Protein AF-A0A3E2MPQ8-F1 (afdb_monomer_lite)

Sequence (119 aa):
MTAFAERSKFAEAFKALEQGRSGSSKFRSELDALPLDEWPGQLRRMVAEQVSLILRRTIDPDRQLSEYGLDSLGNLELRTRVQSETGIRISSTDITTVRGLADHLFAQLAPEEAAASSQ

Foldseek 3Di:
DDDDDDPPPVVVVVVLLVLLVVLQVVLLVVLVVDDLVCQLVSQLVQLQVLLCVLLVHHDDQPQFSVVSVCDPVNLVSSQSNSCSNHVDGDDSVQRTGSSSVSVVSSCVSPDVVVVVVPD

pLDDT: mean 82.66, std 16.56, range [41.47, 96.62]

Organism: Mycobacterium mar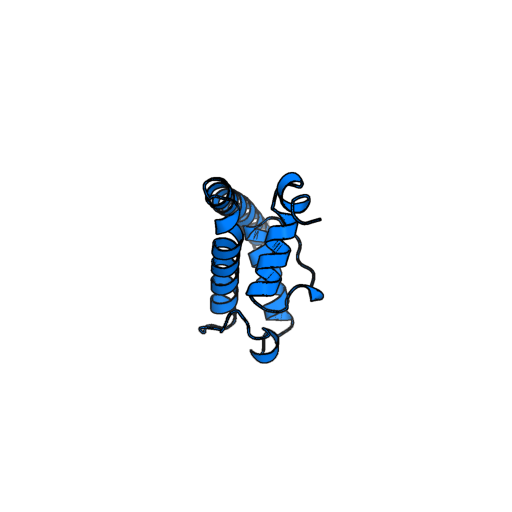inum (NCBI:txid1781)

Secondary structure (DSSP, 8-state):
-------HHHHHHHHHHHHHHHHHHHHHHHHHTS-TTTHHHHHHHHHHHHHHHHHTS---TTS-GGGGT--HHHHHHHHHHHHHHH-----GGG-S-HHHHHHHHHHHHS-HHHHGGG-

Radius of gyration: 16.81 Å; chains: 1; bounding box: 48×50×37 Å

Structure (mmCIF, N/CA/C/O backbone):
data_AF-A0A3E2MPQ8-F1
#
_entry.id   AF-A0A3E2MPQ8-F1
#
loop_
_atom_site.group_PDB
_atom_site.id
_atom_site.type_symbol
_atom_site.label_atom_id
_atom_site.label_alt_id
_atom_site.label_comp_id
_atom_site.label_asym_id
_atom_site.label_entity_id
_atom_site.label_seq_id
_atom_site.pdbx_PDB_ins_code
_atom_site.Cartn_x
_atom_site.Cartn_y
_atom_site.Cartn_z
_atom_site.occupancy
_atom_site.B_iso_or_equiv
_atom_site.auth_seq_id
_atom_site.auth_comp_id
_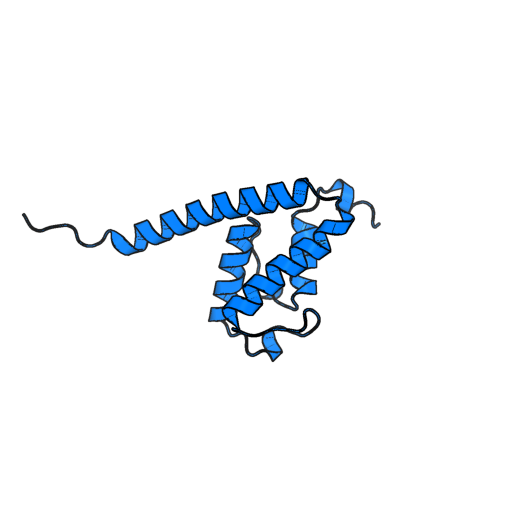atom_site.auth_asym_id
_atom_site.auth_atom_id
_atom_site.pdbx_PDB_model_num
ATOM 1 N N . MET A 1 1 ? 33.385 35.792 -7.154 1.00 55.97 1 MET A N 1
ATOM 2 C CA . MET A 1 1 ? 31.979 35.417 -6.905 1.00 55.97 1 MET A CA 1
ATOM 3 C C . MET A 1 1 ? 31.608 34.360 -7.929 1.00 55.97 1 MET A C 1
ATOM 5 O O . MET A 1 1 ? 31.471 34.715 -9.091 1.00 55.97 1 MET A O 1
ATOM 9 N N . THR A 1 2 ? 31.491 33.091 -7.540 1.00 41.47 2 THR A N 1
ATOM 10 C CA . THR A 1 2 ? 30.980 32.051 -8.446 1.00 41.47 2 THR A CA 1
ATOM 11 C C . THR A 1 2 ? 30.012 31.172 -7.672 1.00 41.47 2 THR A C 1
ATOM 13 O O . THR A 1 2 ? 30.278 30.791 -6.534 1.00 41.47 2 THR A O 1
ATOM 16 N N . ALA A 1 3 ? 28.835 31.007 -8.266 1.00 46.59 3 ALA A N 1
ATOM 17 C CA . ALA A 1 3 ? 27.588 30.671 -7.613 1.00 46.59 3 ALA A CA 1
ATOM 18 C C . ALA A 1 3 ? 27.429 29.172 -7.326 1.00 46.59 3 ALA A C 1
ATOM 20 O O . ALA A 1 3 ? 27.896 28.302 -8.054 1.00 46.59 3 ALA A O 1
ATOM 21 N N . PHE A 1 4 ? 26.718 28.931 -6.233 1.00 51.69 4 PHE A N 1
ATOM 22 C CA . PHE A 1 4 ? 26.443 27.672 -5.562 1.00 51.69 4 PHE A CA 1
ATOM 23 C C . PHE A 1 4 ? 25.379 26.861 -6.329 1.00 51.69 4 PHE A C 1
ATOM 25 O O . PHE A 1 4 ? 24.180 27.054 -6.126 1.00 51.69 4 PHE A O 1
ATOM 32 N N . ALA A 1 5 ? 25.799 25.967 -7.225 1.00 52.94 5 ALA A N 1
ATOM 33 C CA . ALA A 1 5 ? 24.910 25.104 -8.008 1.00 52.94 5 ALA A CA 1
ATOM 34 C C . ALA A 1 5 ? 24.926 23.647 -7.500 1.00 52.94 5 ALA A C 1
ATOM 36 O O . ALA A 1 5 ? 25.291 22.737 -8.230 1.00 52.94 5 ALA A O 1
ATOM 37 N N . GLU A 1 6 ? 24.513 23.421 -6.246 1.00 52.16 6 GLU A N 1
ATOM 38 C CA . GLU A 1 6 ? 24.314 22.066 -5.680 1.00 52.16 6 GLU A CA 1
ATOM 39 C C . GLU A 1 6 ? 22.986 21.898 -4.903 1.00 52.16 6 GLU A C 1
ATOM 41 O O . GLU A 1 6 ? 22.790 20.924 -4.181 1.00 52.16 6 GLU A O 1
ATOM 46 N N . ARG A 1 7 ? 22.016 22.818 -5.036 1.00 54.03 7 ARG A N 1
ATOM 47 C CA . ARG A 1 7 ? 20.789 22.801 -4.199 1.00 54.03 7 ARG A CA 1
ATOM 48 C C . ARG A 1 7 ? 19.615 21.966 -4.736 1.00 54.03 7 ARG A C 1
ATOM 50 O O . ARG A 1 7 ? 18.623 21.825 -4.027 1.00 54.03 7 ARG A O 1
ATOM 57 N N . SER A 1 8 ? 19.691 21.390 -5.936 1.00 58.09 8 SER A N 1
ATOM 58 C CA . SER A 1 8 ? 18.476 20.909 -6.621 1.00 58.09 8 SER A CA 1
ATOM 59 C C . SER A 1 8 ? 17.958 19.538 -6.158 1.00 58.09 8 SER A C 1
ATOM 61 O O . SER A 1 8 ? 16.761 19.397 -5.946 1.00 58.09 8 SER A O 1
ATOM 63 N N . LYS A 1 9 ? 18.816 18.541 -5.893 1.00 55.50 9 LYS A N 1
ATOM 64 C CA . LYS A 1 9 ? 18.344 17.187 -5.511 1.00 55.50 9 LYS A CA 1
ATOM 65 C C . LYS A 1 9 ? 17.872 17.086 -4.054 1.00 55.50 9 LYS A C 1
ATOM 67 O O . LYS A 1 9 ? 16.929 16.359 -3.755 1.00 55.50 9 LYS A O 1
ATOM 72 N N . PHE A 1 10 ? 18.496 17.843 -3.149 1.00 49.84 10 PHE A N 1
ATOM 73 C CA . PHE A 1 10 ? 18.110 17.875 -1.733 1.00 49.84 10 PHE A CA 1
ATOM 74 C C . PHE A 1 10 ? 16.778 18.602 -1.505 1.00 49.84 10 PHE A C 1
ATOM 76 O O . PHE A 1 10 ? 15.986 18.173 -0.669 1.00 49.84 10 PHE A O 1
ATOM 83 N N . ALA A 1 11 ? 16.501 19.665 -2.268 1.00 59.41 11 ALA A N 1
ATOM 84 C CA . ALA A 1 11 ? 15.236 20.392 -2.178 1.00 59.41 11 ALA A CA 1
ATOM 85 C C . ALA A 1 11 ? 14.048 19.570 -2.713 1.00 59.41 11 ALA A C 1
ATOM 87 O O . ALA A 1 11 ? 12.974 19.598 -2.116 1.00 59.41 11 ALA A O 1
ATOM 88 N N . GLU A 1 12 ? 14.239 18.794 -3.787 1.00 54.94 12 GLU A N 1
ATOM 89 C CA . GLU A 1 12 ? 13.205 17.881 -4.298 1.00 54.94 12 GLU A CA 1
ATOM 90 C C . GLU A 1 12 ? 12.898 16.743 -3.320 1.00 54.94 12 GLU A C 1
ATOM 92 O O . GLU A 1 12 ? 11.728 16.462 -3.066 1.00 54.94 12 GLU A O 1
ATOM 97 N N . ALA A 1 13 ? 13.922 16.142 -2.702 1.00 58.75 13 ALA A N 1
ATOM 98 C CA . ALA A 1 13 ? 13.726 15.115 -1.679 1.00 58.75 13 ALA A CA 1
ATOM 99 C C . ALA A 1 13 ? 12.955 15.656 -0.459 1.00 58.75 13 ALA A C 1
ATOM 101 O O . ALA A 1 13 ? 12.057 14.986 0.050 1.00 58.75 13 ALA A O 1
ATOM 102 N N . PHE A 1 14 ? 13.254 16.886 -0.021 1.00 56.59 14 PHE A N 1
ATOM 103 C CA . PHE A 1 14 ? 12.542 17.528 1.088 1.00 56.59 14 PHE A CA 1
ATOM 104 C C . PHE A 1 14 ? 11.075 17.821 0.737 1.00 56.59 14 PHE A C 1
ATOM 106 O O . PHE A 1 14 ? 10.180 17.539 1.533 1.00 56.59 14 PHE A O 1
ATOM 113 N N . LYS A 1 15 ? 10.811 18.287 -0.491 1.00 61.47 15 LYS A N 1
ATOM 114 C CA . LYS A 1 15 ? 9.451 18.535 -0.983 1.00 61.47 15 LYS A CA 1
ATOM 115 C C . LYS A 1 15 ? 8.646 17.239 -1.140 1.00 61.47 15 LYS A C 1
ATOM 117 O O . LYS A 1 15 ? 7.467 17.223 -0.801 1.00 61.47 15 LYS A O 1
ATOM 122 N N . ALA A 1 16 ? 9.271 16.150 -1.591 1.00 60.78 16 ALA A N 1
ATOM 123 C CA . ALA A 1 16 ? 8.648 14.827 -1.658 1.00 60.78 16 ALA A CA 1
ATOM 124 C C . ALA A 1 16 ? 8.294 14.282 -0.259 1.00 60.78 16 ALA A C 1
ATOM 126 O O . ALA A 1 16 ? 7.223 13.712 -0.076 1.00 60.78 16 ALA A O 1
ATOM 127 N N . LEU A 1 17 ? 9.140 14.527 0.752 1.00 61.31 17 LEU A N 1
ATOM 128 C CA . LEU A 1 17 ? 8.871 14.195 2.161 1.00 61.31 17 LEU A CA 1
ATOM 129 C C . LEU A 1 17 ? 7.724 15.021 2.774 1.00 61.31 17 LEU A C 1
ATOM 131 O O . LEU A 1 17 ? 6.971 14.508 3.603 1.00 61.31 17 LEU A O 1
ATOM 135 N N . GLU A 1 18 ? 7.582 16.298 2.410 1.00 60.97 18 GLU A N 1
ATOM 136 C CA . GLU A 1 18 ? 6.444 17.133 2.831 1.00 60.97 18 GLU A CA 1
ATOM 137 C C . GLU A 1 18 ? 5.142 16.740 2.126 1.00 60.97 18 GLU A C 1
ATOM 139 O O . GLU A 1 18 ? 4.100 16.638 2.775 1.00 60.97 18 GLU A O 1
ATOM 144 N N . GLN A 1 19 ? 5.203 16.461 0.821 1.00 63.38 19 GLN A N 1
ATOM 145 C CA . GLN A 1 19 ? 4.063 15.937 0.071 1.00 63.38 19 GLN A CA 1
ATOM 146 C C . GLN A 1 19 ? 3.623 14.577 0.606 1.00 63.38 19 GLN A C 1
ATOM 148 O O . GLN A 1 19 ? 2.426 14.373 0.763 1.00 63.38 19 GLN A O 1
ATOM 153 N N . GLY A 1 20 ? 4.561 13.702 0.977 1.00 63.69 20 GLY A N 1
ATOM 154 C CA . GLY A 1 20 ? 4.243 12.431 1.617 1.00 63.69 20 GLY A CA 1
ATOM 155 C C . GLY A 1 20 ? 3.602 12.591 2.987 1.00 63.69 20 GLY A C 1
ATOM 156 O O . GLY A 1 20 ? 2.547 12.031 3.237 1.00 63.69 20 GLY A O 1
ATOM 157 N N . ARG A 1 21 ? 4.131 13.452 3.864 1.00 69.19 21 ARG A N 1
ATOM 158 C CA . ARG A 1 21 ? 3.466 13.723 5.154 1.00 69.19 21 ARG A CA 1
ATOM 159 C C . ARG A 1 21 ? 2.053 14.294 4.990 1.00 69.19 21 ARG A C 1
ATOM 161 O O . ARG A 1 21 ? 1.158 13.919 5.742 1.00 69.19 21 ARG A O 1
ATOM 168 N N . SER A 1 22 ? 1.835 15.174 4.010 1.00 72.00 22 SER A N 1
ATOM 169 C CA . SER A 1 22 ? 0.499 15.711 3.724 1.00 72.00 22 SER A CA 1
ATOM 170 C C . SER A 1 22 ? -0.426 14.681 3.062 1.00 72.00 22 SER A C 1
ATOM 172 O O . SER A 1 22 ? -1.6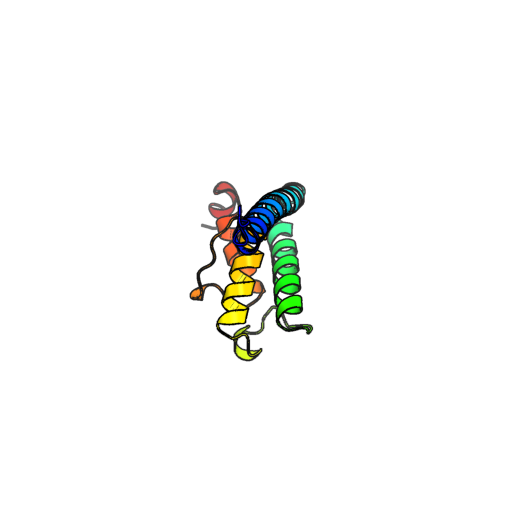03 14.642 3.410 1.00 72.00 22 SER A O 1
ATOM 174 N N . GLY A 1 23 ? 0.088 13.844 2.155 1.00 76.62 23 GLY A N 1
ATOM 175 C CA . GLY A 1 23 ? -0.635 12.727 1.538 1.00 76.62 23 GLY A CA 1
ATOM 176 C C . GLY A 1 23 ? -1.064 11.704 2.583 1.00 76.62 23 GLY A C 1
ATOM 177 O O . GLY A 1 23 ? -2.255 11.447 2.731 1.00 76.62 23 GLY A O 1
ATOM 178 N N . SER A 1 24 ? -0.126 11.278 3.433 1.00 81.12 24 SER A N 1
ATOM 179 C CA . SER A 1 24 ? -0.409 10.371 4.540 1.00 81.12 24 SER A CA 1
ATOM 180 C C . SER A 1 24 ? -1.446 10.902 5.514 1.00 81.12 24 SER A C 1
ATOM 182 O O . SER A 1 24 ? -2.353 10.168 5.890 1.00 81.12 24 SER A O 1
ATOM 184 N N . SER A 1 25 ? -1.381 12.186 5.877 1.00 81.38 25 SER A N 1
ATOM 185 C CA . SER A 1 25 ? -2.405 12.781 6.737 1.00 81.38 25 SER A CA 1
ATOM 186 C C . SER A 1 25 ? -3.783 12.830 6.071 1.00 81.38 25 SER A C 1
ATOM 188 O O . SER A 1 25 ? -4.778 12.701 6.776 1.00 81.38 25 SER A O 1
ATOM 190 N N . LYS A 1 26 ? -3.869 13.025 4.748 1.00 88.38 26 LYS A N 1
ATOM 191 C CA . LYS A 1 26 ? -5.151 13.018 4.023 1.00 88.38 26 LYS A CA 1
ATOM 192 C C . LYS A 1 26 ? -5.727 11.611 3.937 1.00 88.38 26 LYS A C 1
ATOM 194 O O . LYS A 1 26 ? -6.856 11.416 4.370 1.00 88.38 26 LYS A O 1
ATOM 199 N N . PHE A 1 27 ? -4.935 10.651 3.463 1.00 91.25 27 PHE A N 1
ATOM 200 C CA . PHE A 1 27 ? -5.350 9.254 3.366 1.00 91.25 27 PHE A CA 1
ATOM 201 C C . PHE A 1 27 ? -5.748 8.693 4.734 1.00 91.25 27 PHE A C 1
ATOM 203 O O . PHE A 1 27 ? -6.760 8.007 4.860 1.00 91.25 27 PHE A O 1
ATOM 210 N N . ARG A 1 28 ? -4.999 9.040 5.791 1.00 90.69 28 ARG A N 1
ATOM 211 C CA . ARG A 1 28 ? -5.346 8.640 7.154 1.00 90.69 28 ARG A CA 1
ATOM 212 C C . ARG A 1 28 ? -6.672 9.242 7.618 1.00 90.69 28 ARG A C 1
ATOM 214 O O . ARG A 1 28 ? -7.494 8.501 8.137 1.00 90.69 28 ARG A O 1
ATOM 221 N N . SER A 1 29 ? -6.910 10.533 7.385 1.00 91.38 29 SER A N 1
ATOM 222 C CA . SER A 1 29 ? -8.198 11.164 7.704 1.00 91.38 29 SER A CA 1
ATOM 223 C C . SER A 1 29 ? -9.371 10.541 6.939 1.00 91.38 29 SER A C 1
ATOM 225 O O . SER A 1 29 ? -10.461 10.432 7.490 1.00 91.38 29 SER A O 1
ATOM 227 N N . GLU A 1 30 ? -9.166 10.135 5.682 1.00 92.19 30 GLU A N 1
ATOM 228 C CA . GLU A 1 30 ? -10.183 9.421 4.898 1.00 92.19 30 GLU A CA 1
ATOM 229 C C . GLU A 1 30 ? -10.463 8.028 5.469 1.00 92.19 30 GLU A C 1
ATOM 231 O O . GLU A 1 30 ? -11.625 7.654 5.588 1.00 92.19 30 GLU A O 1
ATOM 236 N N . LEU A 1 31 ? -9.426 7.281 5.867 1.00 93.44 31 LEU A N 1
ATOM 237 C CA . LEU A 1 31 ? -9.594 5.994 6.548 1.00 93.44 31 LEU A CA 1
ATOM 238 C C . LEU A 1 31 ? -10.315 6.147 7.891 1.00 93.44 31 LEU A C 1
ATOM 240 O O . LEU A 1 31 ? -11.259 5.414 8.152 1.00 93.44 31 LEU A O 1
ATOM 244 N N . ASP A 1 32 ? -9.919 7.113 8.720 1.00 92.25 32 ASP A N 1
ATOM 245 C CA . ASP A 1 32 ? -10.520 7.335 10.043 1.00 92.25 32 ASP A CA 1
ATOM 246 C C . ASP A 1 32 ? -11.996 7.789 9.956 1.00 92.25 32 ASP A C 1
ATOM 248 O O . ASP A 1 32 ? -12.737 7.672 10.932 1.00 92.25 32 ASP A O 1
ATOM 252 N N . ALA A 1 33 ? -12.445 8.279 8.794 1.00 94.44 33 ALA A N 1
ATOM 253 C CA . ALA A 1 33 ? -13.851 8.589 8.522 1.00 94.44 33 ALA A CA 1
ATOM 254 C C . ALA A 1 33 ? -14.688 7.358 8.115 1.00 94.44 33 ALA A C 1
ATOM 256 O O . ALA A 1 33 ? -15.917 7.456 8.057 1.00 94.44 33 ALA A O 1
ATOM 257 N N . LEU A 1 34 ? -14.044 6.223 7.824 1.00 93.94 34 LEU A N 1
ATOM 258 C CA . LEU A 1 34 ? -14.682 4.969 7.426 1.00 93.94 34 LEU A CA 1
ATOM 259 C C . LEU A 1 34 ? -14.772 3.982 8.604 1.00 93.94 34 LEU A C 1
ATOM 261 O O . LEU A 1 34 ? -13.876 3.947 9.454 1.00 93.94 34 LEU A O 1
ATOM 265 N N . PRO A 1 35 ? -15.802 3.115 8.632 1.00 93.44 35 PRO A N 1
ATOM 266 C CA . PRO A 1 35 ? -15.837 1.950 9.512 1.00 93.44 35 PRO A CA 1
ATOM 267 C C . PRO A 1 35 ? -14.614 1.042 9.314 1.00 93.44 35 PRO A C 1
ATOM 269 O O . PRO A 1 35 ? -14.135 0.868 8.192 1.00 93.44 35 PRO A O 1
ATOM 272 N N . LEU A 1 36 ? -14.122 0.423 10.393 1.00 90.19 36 LEU A N 1
ATOM 273 C CA . LEU A 1 36 ? -12.925 -0.433 10.358 1.00 90.19 36 LEU A CA 1
ATOM 274 C C . LEU A 1 36 ? -13.044 -1.614 9.380 1.00 90.19 36 LEU A C 1
ATOM 276 O O . LEU A 1 36 ? -12.035 -2.038 8.822 1.00 90.19 36 LEU A O 1
ATOM 280 N N . ASP A 1 37 ? -14.250 -2.133 9.142 1.00 92.38 37 ASP A N 1
ATOM 281 C CA . ASP A 1 37 ? -14.501 -3.214 8.181 1.00 92.38 37 ASP A CA 1
ATOM 282 C C . ASP A 1 37 ? -14.342 -2.777 6.714 1.00 92.38 37 ASP A C 1
ATOM 284 O O . ASP A 1 37 ? -14.074 -3.609 5.844 1.00 92.38 37 ASP A O 1
ATOM 288 N N . GLU A 1 38 ? -14.410 -1.472 6.435 1.00 95.12 38 GLU A N 1
ATOM 289 C CA . GLU A 1 38 ? -14.174 -0.911 5.101 1.00 95.12 38 GLU A CA 1
ATOM 290 C C . GLU A 1 38 ? -12.685 -0.631 4.828 1.00 95.12 38 GLU A C 1
ATOM 292 O O . GLU A 1 38 ? -12.263 -0.555 3.665 1.00 95.12 38 GLU A O 1
ATOM 297 N N . TRP A 1 39 ? -11.854 -0.532 5.874 1.00 95.44 39 TRP A N 1
ATOM 298 C CA . TRP A 1 39 ? -10.429 -0.203 5.745 1.00 95.44 39 TRP A CA 1
ATOM 299 C C . TRP A 1 39 ? -9.658 -1.155 4.824 1.00 95.44 39 TRP A C 1
ATOM 301 O O . TRP A 1 39 ? -8.918 -0.654 3.971 1.00 95.44 39 TRP A O 1
ATOM 311 N N . PRO A 1 40 ? -9.817 -2.496 4.903 1.00 94.06 40 PRO A N 1
ATOM 312 C CA . PRO A 1 40 ? -9.113 -3.405 4.001 1.00 94.06 40 PRO A CA 1
ATOM 313 C C . PRO A 1 40 ? -9.439 -3.134 2.529 1.00 94.06 40 PRO A C 1
ATOM 315 O O . PRO A 1 40 ? -8.563 -3.213 1.668 1.00 94.06 40 PRO A O 1
ATOM 318 N N . GLY A 1 41 ? -10.688 -2.768 2.219 1.00 95.19 41 GLY A N 1
ATOM 319 C CA . GLY A 1 41 ? -11.105 -2.402 0.866 1.00 95.19 41 GLY A CA 1
ATOM 320 C C . GLY A 1 41 ? -10.393 -1.147 0.363 1.00 95.19 41 GLY A C 1
ATOM 321 O O . GLY A 1 41 ? -9.849 -1.145 -0.747 1.00 95.19 41 GLY A O 1
ATOM 322 N N . GLN A 1 42 ? -10.341 -0.111 1.201 1.00 95.75 42 GLN A N 1
ATOM 323 C CA . GLN A 1 42 ? -9.714 1.165 0.865 1.00 95.75 42 GLN A CA 1
ATOM 324 C C . GLN A 1 42 ? -8.184 1.058 0.757 1.00 95.75 42 GLN A C 1
ATOM 326 O O . GLN A 1 42 ? -7.588 1.584 -0.185 1.00 95.75 42 GLN A O 1
ATOM 331 N N . LEU A 1 43 ? -7.542 0.299 1.651 1.00 96.06 43 LEU A N 1
ATOM 332 C CA . LEU A 1 43 ? -6.112 -0.014 1.578 1.00 96.06 43 LEU A CA 1
ATOM 333 C C . LEU A 1 43 ? -5.776 -0.798 0.306 1.00 96.06 43 LEU A C 1
ATOM 335 O O . LEU A 1 43 ? -4.828 -0.453 -0.401 1.00 96.06 43 LEU A O 1
ATOM 339 N N . ARG A 1 44 ? -6.584 -1.809 -0.041 1.00 96.62 44 ARG A N 1
ATOM 340 C CA . ARG A 1 44 ? -6.385 -2.609 -1.258 1.00 96.62 44 ARG A CA 1
ATOM 341 C C . ARG A 1 44 ? -6.514 -1.760 -2.517 1.00 96.62 44 ARG A C 1
ATOM 343 O O . ARG A 1 44 ? -5.735 -1.941 -3.450 1.00 96.62 44 ARG A O 1
ATOM 350 N N . ARG A 1 45 ? -7.458 -0.815 -2.538 1.00 95.38 45 ARG A N 1
ATOM 351 C CA . ARG A 1 45 ? -7.599 0.153 -3.629 1.00 95.38 45 ARG A CA 1
ATOM 352 C C . ARG A 1 45 ? -6.356 1.028 -3.767 1.00 95.38 45 ARG A C 1
ATOM 354 O O . ARG A 1 45 ? -5.793 1.085 -4.856 1.00 95.38 45 ARG A O 1
ATOM 361 N N . MET A 1 46 ? -5.906 1.647 -2.677 1.00 95.69 46 MET A N 1
ATOM 362 C CA . MET A 1 46 ? -4.720 2.507 -2.682 1.00 95.69 46 MET A CA 1
ATOM 363 C C . MET A 1 46 ? -3.483 1.746 -3.182 1.00 95.69 46 MET A C 1
ATOM 365 O O . MET A 1 46 ? -2.800 2.211 -4.094 1.00 95.69 46 MET A O 1
ATOM 369 N N . VAL A 1 47 ? -3.236 0.532 -2.674 1.00 96.00 47 VAL A N 1
ATOM 370 C CA . VAL A 1 47 ? -2.105 -0.300 -3.119 1.00 96.00 47 VAL A CA 1
ATOM 371 C C . VAL A 1 47 ? -2.237 -0.676 -4.600 1.00 96.00 47 VAL A C 1
ATOM 373 O O . VAL A 1 47 ? -1.258 -0.573 -5.341 1.00 96.00 47 VAL A O 1
ATOM 376 N N . ALA A 1 48 ? -3.429 -1.074 -5.060 1.00 95.88 48 ALA A N 1
ATOM 377 C CA . ALA A 1 48 ? -3.666 -1.415 -6.465 1.00 95.88 48 ALA A CA 1
ATOM 378 C C . ALA A 1 48 ? -3.383 -0.231 -7.398 1.00 95.88 48 ALA A C 1
ATOM 380 O O . ALA A 1 48 ? -2.788 -0.417 -8.461 1.00 95.88 48 ALA A O 1
ATOM 381 N N . GLU A 1 49 ? -3.779 0.980 -7.000 1.00 94.44 49 GLU A N 1
ATOM 382 C CA . GLU A 1 49 ? -3.505 2.212 -7.740 1.00 94.44 49 GLU A CA 1
ATOM 383 C C . GLU A 1 49 ? -1.992 2.466 -7.834 1.00 94.44 49 GLU A C 1
ATOM 385 O O . GLU A 1 49 ? -1.478 2.650 -8.939 1.00 94.44 49 GLU A O 1
ATOM 390 N N . GLN A 1 50 ? -1.247 2.371 -6.723 1.00 94.19 50 GLN A N 1
ATOM 391 C CA . GLN A 1 50 ? 0.214 2.549 -6.744 1.00 94.19 50 GLN A CA 1
ATOM 392 C C . GLN A 1 50 ? 0.915 1.513 -7.633 1.00 94.19 50 GLN A C 1
ATOM 394 O O . GLN A 1 50 ? 1.779 1.863 -8.439 1.00 94.19 50 GLN A O 1
ATOM 399 N N . VAL A 1 51 ? 0.526 0.241 -7.534 1.00 94.56 51 VAL A N 1
ATOM 400 C CA . VAL A 1 51 ? 1.101 -0.828 -8.361 1.00 94.56 51 VAL A CA 1
ATOM 401 C C . VAL A 1 51 ? 0.773 -0.628 -9.841 1.00 94.56 51 VAL A C 1
ATOM 403 O O . VAL A 1 51 ? 1.645 -0.797 -10.694 1.00 94.56 51 VAL A O 1
ATOM 406 N N . SER A 1 52 ? -0.459 -0.227 -10.158 1.00 93.81 52 SER A N 1
ATOM 407 C CA . SER A 1 52 ? -0.885 0.026 -11.538 1.00 93.81 52 SER A CA 1
ATOM 408 C C . SER A 1 52 ? -0.135 1.203 -12.161 1.00 93.81 52 SER A C 1
ATOM 410 O O . SER A 1 52 ? 0.165 1.166 -13.353 1.00 93.81 52 SER A O 1
ATOM 412 N N . LEU A 1 53 ? 0.220 2.226 -11.374 1.00 92.25 53 LEU A N 1
ATOM 413 C CA . LEU A 1 53 ? 1.057 3.341 -11.830 1.00 92.25 53 LEU A CA 1
ATOM 414 C C . LEU A 1 53 ? 2.482 2.891 -12.178 1.00 92.25 53 LEU A C 1
ATOM 416 O O . LEU A 1 53 ? 3.024 3.323 -13.197 1.00 92.25 53 LEU A O 1
ATOM 420 N N . ILE A 1 54 ? 3.067 2.006 -11.367 1.00 93.44 54 ILE A N 1
ATOM 421 C CA . ILE A 1 54 ? 4.426 1.482 -11.574 1.00 93.44 54 ILE A CA 1
ATOM 422 C C . ILE A 1 54 ? 4.461 0.537 -12.781 1.00 93.44 54 ILE A C 1
ATOM 424 O O . ILE A 1 54 ? 5.285 0.697 -13.679 1.00 93.44 54 ILE A O 1
ATOM 428 N N . LEU A 1 55 ? 3.537 -0.426 -12.837 1.00 91.44 55 LEU A N 1
ATOM 429 C CA . LEU A 1 55 ? 3.482 -1.433 -13.903 1.00 91.44 55 LEU A CA 1
ATOM 430 C C . LEU A 1 55 ? 2.803 -0.934 -15.185 1.00 91.44 55 LEU A C 1
ATOM 432 O O . LEU A 1 55 ? 2.868 -1.610 -16.212 1.00 91.44 55 LEU A O 1
ATOM 436 N N . ARG A 1 56 ? 2.142 0.230 -15.133 1.00 93.19 56 ARG A N 1
ATOM 437 C CA . ARG A 1 56 ? 1.395 0.857 -16.238 1.00 93.19 56 ARG A CA 1
ATOM 438 C C . ARG A 1 56 ? 0.339 -0.058 -16.860 1.00 93.19 56 ARG A C 1
ATOM 440 O O . ARG A 1 56 ? 0.118 -0.037 -18.070 1.00 93.19 56 ARG A O 1
ATOM 447 N N . ARG A 1 57 ? -0.313 -0.874 -16.031 1.00 90.81 57 ARG A N 1
ATOM 448 C CA . ARG A 1 57 ? -1.393 -1.780 -16.438 1.00 90.81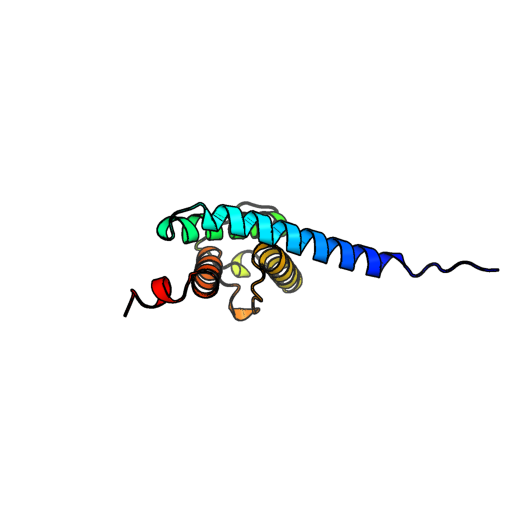 57 ARG A CA 1
ATOM 449 C C . ARG A 1 57 ? -2.294 -2.138 -15.266 1.00 90.81 57 ARG A C 1
ATOM 451 O O . ARG A 1 57 ? -1.890 -2.020 -14.114 1.00 90.81 57 ARG A O 1
ATOM 458 N N . THR A 1 58 ? -3.476 -2.658 -15.580 1.00 89.81 58 THR A N 1
ATOM 459 C CA . THR A 1 58 ? -4.351 -3.300 -14.597 1.00 89.81 58 THR A CA 1
ATOM 460 C C . THR A 1 58 ? -3.745 -4.620 -14.131 1.00 89.81 58 THR A C 1
ATOM 462 O O . THR A 1 58 ? -3.146 -5.355 -14.921 1.00 89.81 58 THR A O 1
ATOM 465 N N . ILE A 1 59 ? -3.921 -4.924 -12.850 1.00 91.69 59 ILE A N 1
ATOM 466 C CA . ILE A 1 59 ? -3.457 -6.162 -12.232 1.00 91.69 59 ILE A CA 1
ATOM 467 C C . ILE A 1 59 ? -4.575 -6.829 -11.431 1.00 91.69 59 ILE A C 1
ATOM 469 O O . ILE A 1 59 ? -5.444 -6.162 -10.874 1.00 91.69 59 ILE A O 1
ATOM 473 N N . ASP A 1 60 ? -4.524 -8.155 -11.366 1.00 92.94 60 ASP A N 1
ATOM 474 C CA . ASP A 1 60 ? -5.292 -8.954 -10.412 1.00 92.94 60 ASP A CA 1
ATOM 475 C C . ASP A 1 60 ? -4.712 -8.757 -8.994 1.00 92.94 60 ASP A C 1
ATOM 477 O O . ASP A 1 60 ? -3.512 -9.003 -8.811 1.00 92.94 60 ASP A O 1
ATOM 481 N N . PRO A 1 61 ? -5.514 -8.311 -8.006 1.00 91.88 61 PRO A N 1
ATOM 482 C CA . PRO A 1 61 ? -5.048 -8.063 -6.644 1.00 91.88 61 PRO A CA 1
ATOM 483 C C . PRO A 1 61 ? -4.633 -9.325 -5.875 1.00 91.88 61 PRO A C 1
ATOM 485 O O . PRO A 1 61 ? -3.936 -9.202 -4.864 1.00 91.88 61 PRO A O 1
ATOM 488 N N . ASP A 1 62 ? -5.048 -10.503 -6.339 1.00 94.19 62 ASP A N 1
ATOM 489 C CA . ASP A 1 62 ? -4.767 -11.802 -5.727 1.00 94.19 62 ASP A CA 1
ATOM 490 C C . ASP A 1 62 ? -3.559 -12.509 -6.357 1.00 94.19 62 ASP A C 1
ATOM 492 O O . ASP A 1 62 ? -3.045 -13.482 -5.806 1.00 94.19 62 ASP A O 1
ATOM 496 N N . ARG A 1 63 ? -3.051 -11.995 -7.485 1.00 94.69 63 ARG A N 1
ATOM 497 C CA . ARG A 1 63 ? -1.853 -12.530 -8.138 1.00 94.69 63 ARG A CA 1
ATOM 498 C C . ARG A 1 63 ? -0.574 -11.956 -7.527 1.00 94.69 63 ARG A C 1
ATOM 500 O O . ARG A 1 63 ? -0.518 -10.796 -7.113 1.00 94.69 63 ARG A O 1
ATOM 507 N N . GLN A 1 64 ? 0.484 -12.765 -7.520 1.00 94.50 64 GLN A N 1
ATOM 508 C CA . GLN A 1 64 ? 1.800 -12.355 -7.049 1.00 94.50 64 GLN A CA 1
ATOM 509 C C . GLN A 1 64 ? 2.363 -11.197 -7.887 1.00 94.50 64 GLN A C 1
ATOM 511 O O . GLN A 1 64 ? 2.411 -11.257 -9.116 1.00 94.50 64 GLN A O 1
ATOM 516 N N . LEU A 1 65 ? 2.854 -10.149 -7.221 1.00 91.62 65 LEU A N 1
ATOM 517 C CA . LEU A 1 65 ? 3.442 -8.992 -7.903 1.00 91.62 65 LEU A CA 1
ATOM 518 C C . LEU A 1 65 ? 4.744 -9.333 -8.642 1.00 91.62 65 LEU A C 1
ATOM 520 O O . LEU A 1 65 ? 5.060 -8.718 -9.660 1.00 91.62 65 LEU A O 1
ATOM 524 N N . SER A 1 66 ? 5.471 -10.354 -8.192 1.00 90.06 66 SER A N 1
ATOM 525 C CA . SER A 1 66 ? 6.664 -10.860 -8.876 1.00 90.06 66 SER A CA 1
ATOM 526 C C . SER A 1 66 ? 6.352 -11.478 -10.244 1.00 90.06 66 SER A C 1
ATOM 528 O O . SER A 1 66 ? 7.120 -11.288 -11.184 1.00 90.06 66 SER A O 1
ATOM 530 N N . GLU A 1 67 ? 5.201 -12.140 -10.405 1.00 92.31 67 GLU A N 1
ATOM 531 C CA . GLU A 1 67 ? 4.765 -12.708 -11.694 1.00 92.31 67 GLU A CA 1
ATOM 532 C C . GLU A 1 67 ? 4.459 -11.630 -12.734 1.00 92.31 67 GLU A C 1
ATOM 534 O O . GLU A 1 67 ? 4.463 -11.872 -13.940 1.00 92.31 67 GLU A O 1
ATOM 539 N N . TYR A 1 68 ? 4.215 -10.412 -12.265 1.00 91.44 68 TYR A N 1
ATOM 540 C CA . TYR A 1 68 ? 4.016 -9.253 -13.105 1.00 91.44 68 TYR A CA 1
ATOM 541 C C . TYR A 1 68 ? 5.328 -8.604 -13.578 1.00 91.44 68 TYR A C 1
ATOM 543 O O . TYR A 1 68 ? 5.277 -7.650 -14.357 1.00 91.44 68 TYR A O 1
ATOM 551 N N . GLY A 1 69 ? 6.487 -9.129 -13.175 1.00 86.75 69 GLY A N 1
ATOM 552 C CA . GLY A 1 69 ? 7.788 -8.562 -13.522 1.00 86.75 69 GLY A CA 1
ATOM 553 C C . GLY A 1 69 ? 8.119 -7.304 -12.722 1.00 86.75 69 GLY A C 1
ATOM 554 O O . GLY A 1 69 ? 8.879 -6.468 -13.203 1.00 86.75 69 GLY A O 1
ATOM 555 N N . LEU A 1 70 ? 7.536 -7.147 -11.526 1.00 88.12 70 LEU A N 1
ATOM 556 C CA . LEU A 1 70 ? 7.923 -6.084 -10.603 1.00 88.12 70 LEU A CA 1
ATOM 557 C C . LEU A 1 70 ? 9.352 -6.356 -10.107 1.00 88.12 70 LEU A C 1
ATOM 559 O O . LEU A 1 70 ? 9.588 -7.267 -9.312 1.00 88.12 70 LEU A O 1
ATOM 563 N N . ASP A 1 71 ? 10.309 -5.594 -10.628 1.00 86.81 71 ASP A N 1
ATOM 564 C CA . ASP A 1 71 ? 11.728 -5.729 -10.305 1.00 86.81 71 ASP A CA 1
ATOM 565 C C . ASP A 1 71 ? 12.107 -5.025 -8.984 1.00 86.81 71 ASP A C 1
ATOM 567 O O . ASP A 1 71 ? 11.272 -4.474 -8.261 1.00 86.81 71 ASP A O 1
ATOM 571 N N . SER A 1 72 ? 13.398 -5.039 -8.639 1.00 88.00 72 SER A N 1
ATOM 572 C CA . SER A 1 72 ? 13.918 -4.397 -7.425 1.00 88.00 72 SER A CA 1
ATOM 573 C C . SER A 1 72 ? 13.663 -2.887 -7.368 1.00 88.00 72 SER A C 1
ATOM 575 O O . SER A 1 72 ? 13.466 -2.350 -6.275 1.00 88.00 72 SER A O 1
ATOM 577 N N . LEU A 1 73 ? 13.674 -2.198 -8.515 1.00 90.62 73 LEU A N 1
ATOM 578 C CA . LEU A 1 73 ? 13.429 -0.759 -8.583 1.00 90.62 73 LEU A CA 1
ATOM 579 C C . LEU A 1 73 ? 11.939 -0.469 -8.395 1.00 90.62 73 LEU A C 1
ATOM 581 O O . LEU A 1 73 ? 11.593 0.383 -7.579 1.00 90.62 73 LEU A O 1
ATOM 585 N N . GLY A 1 74 ? 11.071 -1.237 -9.055 1.00 91.38 74 GLY A N 1
ATOM 586 C CA . GLY A 1 74 ? 9.625 -1.177 -8.856 1.00 91.38 74 GLY A CA 1
ATOM 587 C C . GLY A 1 74 ? 9.222 -1.490 -7.412 1.00 91.38 74 GLY A C 1
ATOM 588 O O . GLY A 1 74 ? 8.388 -0.793 -6.840 1.00 91.38 74 GLY A O 1
ATOM 589 N N . ASN A 1 75 ? 9.874 -2.465 -6.772 1.00 92.88 75 ASN A N 1
ATOM 590 C CA . ASN A 1 75 ? 9.684 -2.767 -5.350 1.00 92.88 75 ASN A CA 1
ATOM 591 C C . ASN A 1 75 ? 10.129 -1.619 -4.438 1.00 92.88 75 ASN A C 1
ATOM 593 O O . ASN A 1 75 ? 9.485 -1.331 -3.430 1.00 92.88 75 ASN A O 1
ATOM 597 N N . LEU A 1 76 ? 11.251 -0.963 -4.740 1.00 93.38 76 LEU A N 1
ATOM 598 C CA . LEU A 1 76 ? 11.680 0.211 -3.984 1.00 93.38 76 LEU A CA 1
ATOM 599 C C . LEU A 1 76 ? 10.685 1.363 -4.149 1.00 93.38 76 LEU A C 1
ATOM 601 O O . LEU A 1 76 ? 10.266 1.935 -3.146 1.00 93.38 76 LEU A O 1
ATOM 605 N N . GLU A 1 77 ? 10.269 1.650 -5.381 1.00 93.38 77 GLU A N 1
ATOM 606 C CA . GLU A 1 77 ? 9.303 2.705 -5.673 1.00 93.38 77 GLU A CA 1
ATOM 607 C C . GLU A 1 77 ? 7.959 2.454 -4.979 1.00 93.38 77 GLU A C 1
ATOM 609 O O . GLU A 1 77 ? 7.428 3.359 -4.332 1.00 93.38 77 GLU A O 1
ATOM 614 N N . LEU A 1 78 ? 7.440 1.221 -5.037 1.00 94.62 78 LEU A N 1
ATOM 615 C CA . LEU A 1 78 ? 6.200 0.843 -4.362 1.00 94.62 78 LEU A CA 1
ATOM 616 C C . LEU A 1 78 ? 6.295 1.077 -2.854 1.00 94.62 78 LEU A C 1
ATOM 618 O O . LEU A 1 78 ? 5.404 1.695 -2.277 1.00 94.62 78 LEU A O 1
ATOM 622 N N . ARG A 1 79 ? 7.392 0.647 -2.216 1.00 93.88 79 ARG A N 1
ATOM 623 C CA . ARG A 1 79 ? 7.606 0.878 -0.778 1.00 93.88 79 ARG A CA 1
ATOM 624 C C . ARG A 1 79 ? 7.647 2.356 -0.444 1.00 93.88 79 ARG A C 1
ATOM 626 O O . ARG A 1 79 ? 7.008 2.766 0.516 1.00 93.88 79 ARG A O 1
ATOM 633 N N . THR A 1 80 ? 8.371 3.155 -1.226 1.00 92.06 80 THR A N 1
ATOM 634 C CA . THR A 1 80 ? 8.456 4.602 -1.002 1.00 92.06 80 THR A CA 1
ATOM 635 C C . THR A 1 80 ? 7.084 5.260 -1.115 1.00 92.06 80 THR A C 1
ATOM 637 O O . THR A 1 80 ? 6.731 6.057 -0.250 1.00 92.06 80 THR A O 1
ATOM 640 N N . ARG A 1 81 ? 6.289 4.902 -2.128 1.00 92.19 81 ARG A N 1
ATOM 641 C CA . ARG A 1 81 ? 4.932 5.435 -2.320 1.00 92.19 81 ARG A CA 1
ATOM 642 C C . ARG A 1 81 ? 3.984 5.011 -1.202 1.00 92.19 81 ARG A C 1
ATOM 644 O O . ARG A 1 81 ? 3.345 5.859 -0.598 1.00 92.19 81 ARG A O 1
ATOM 651 N N . VAL A 1 82 ? 3.944 3.724 -0.864 1.00 93.12 82 VAL A N 1
ATOM 652 C CA . VAL A 1 82 ? 3.084 3.213 0.215 1.00 93.12 82 VAL A CA 1
ATOM 653 C C . VAL A 1 82 ? 3.473 3.816 1.563 1.00 93.12 82 VAL A C 1
ATOM 655 O O . VAL A 1 82 ? 2.603 4.270 2.300 1.00 93.12 82 VAL A O 1
ATOM 658 N N . GLN A 1 83 ? 4.768 3.896 1.880 1.00 91.94 83 GLN A N 1
ATOM 659 C CA . GLN A 1 83 ? 5.243 4.551 3.101 1.00 91.94 83 GLN A CA 1
ATOM 660 C C . GLN A 1 83 ? 4.886 6.040 3.117 1.00 91.94 83 GLN A C 1
ATOM 662 O O . GLN A 1 83 ? 4.562 6.587 4.167 1.00 91.94 83 GLN A O 1
ATOM 667 N N . SER A 1 84 ? 4.939 6.700 1.963 1.00 88.56 84 SER A N 1
ATOM 668 C CA . SER A 1 84 ? 4.543 8.096 1.812 1.00 88.56 84 SER A CA 1
ATOM 669 C C . SER A 1 84 ? 3.051 8.309 2.080 1.00 88.56 84 SER A C 1
ATOM 671 O O . SER A 1 84 ? 2.710 9.326 2.658 1.00 88.56 84 SER A O 1
ATOM 673 N N . GLU A 1 85 ? 2.174 7.371 1.716 1.00 90.19 85 GLU A N 1
ATOM 674 C CA . GLU A 1 85 ? 0.720 7.473 1.950 1.00 90.19 85 GLU A CA 1
ATOM 675 C C . GLU A 1 85 ? 0.276 6.945 3.322 1.00 90.19 85 GLU A C 1
ATOM 677 O O . GLU A 1 85 ? -0.764 7.325 3.843 1.00 90.19 85 GLU A O 1
ATOM 682 N N . THR A 1 86 ? 1.037 6.052 3.948 1.00 90.69 86 THR A N 1
ATOM 683 C CA . THR A 1 86 ? 0.591 5.374 5.182 1.00 90.69 86 THR A CA 1
ATOM 684 C C . THR A 1 86 ? 1.445 5.695 6.399 1.00 90.69 86 THR A C 1
ATOM 686 O O . THR A 1 86 ? 1.040 5.424 7.523 1.00 90.69 86 THR A O 1
ATOM 689 N N . GLY A 1 87 ? 2.651 6.228 6.200 1.00 90.81 87 GLY A N 1
ATOM 690 C CA . GLY A 1 87 ? 3.664 6.352 7.247 1.00 90.81 87 GLY A CA 1
ATOM 691 C C . GLY A 1 87 ? 4.308 5.019 7.657 1.00 90.81 87 GLY A C 1
ATOM 692 O O . GLY A 1 87 ? 5.298 5.031 8.391 1.00 90.81 87 GLY A O 1
ATOM 693 N N . ILE A 1 88 ? 3.811 3.877 7.164 1.00 90.88 88 ILE A N 1
ATOM 694 C CA . ILE A 1 88 ? 4.291 2.541 7.527 1.00 90.88 88 ILE A CA 1
ATOM 695 C C . ILE A 1 88 ? 5.502 2.164 6.678 1.00 90.88 88 ILE A C 1
ATOM 697 O O . ILE A 1 88 ? 5.499 2.266 5.451 1.00 90.88 88 ILE A O 1
ATOM 701 N N . ARG A 1 89 ? 6.566 1.700 7.336 1.00 90.62 89 ARG A N 1
ATOM 702 C CA . ARG A 1 89 ? 7.731 1.137 6.647 1.00 90.62 89 ARG A CA 1
ATOM 703 C C . ARG A 1 89 ? 7.421 -0.285 6.203 1.00 90.62 89 ARG A C 1
ATOM 705 O O . ARG A 1 89 ? 7.087 -1.121 7.031 1.00 90.62 89 ARG A O 1
ATOM 712 N N . ILE A 1 90 ? 7.609 -0.543 4.914 1.00 91.25 90 ILE A N 1
ATOM 713 C CA . ILE A 1 90 ? 7.346 -1.838 4.283 1.00 91.25 90 ILE A CA 1
ATOM 714 C C . ILE A 1 90 ? 8.674 -2.528 3.980 1.00 91.25 90 ILE A C 1
ATOM 716 O O . ILE A 1 90 ? 9.562 -1.932 3.359 1.00 91.25 90 ILE A O 1
ATOM 720 N N . SER A 1 91 ? 8.836 -3.776 4.416 1.00 89.56 91 SER A N 1
ATOM 721 C CA . SER A 1 91 ? 9.999 -4.578 4.040 1.00 89.56 91 SER A CA 1
ATOM 722 C C . SER A 1 91 ? 9.811 -5.169 2.638 1.00 89.56 91 SER A C 1
ATOM 724 O O . SER A 1 91 ? 8.711 -5.206 2.093 1.00 89.56 91 SER A O 1
ATOM 726 N N . SER A 1 92 ? 10.889 -5.626 1.997 1.00 85.56 92 SER A N 1
ATOM 727 C CA . SER A 1 92 ? 10.766 -6.259 0.675 1.00 85.56 92 SER A CA 1
ATOM 728 C C . SER A 1 92 ? 9.987 -7.575 0.708 1.00 85.56 92 SER A C 1
ATOM 730 O O . SER A 1 92 ? 9.413 -7.946 -0.308 1.00 85.56 92 SER A O 1
ATOM 732 N N . THR A 1 93 ? 9.971 -8.280 1.842 1.00 87.75 93 THR A N 1
ATOM 733 C CA . THR A 1 93 ? 9.256 -9.557 1.991 1.00 87.75 93 THR A CA 1
ATOM 734 C C . THR A 1 93 ? 7.748 -9.380 2.132 1.00 87.75 93 THR A C 1
ATOM 736 O O . THR A 1 93 ? 7.010 -10.319 1.859 1.00 87.75 93 THR A O 1
ATOM 739 N N . ASP A 1 94 ? 7.288 -8.179 2.489 1.00 88.19 94 ASP A N 1
ATOM 740 C CA . ASP A 1 94 ? 5.858 -7.871 2.628 1.00 88.19 94 ASP A CA 1
ATOM 741 C C . ASP A 1 94 ? 5.197 -7.569 1.270 1.00 88.19 94 ASP A C 1
ATOM 743 O O . ASP A 1 94 ? 3.972 -7.576 1.143 1.00 88.19 94 ASP A O 1
ATOM 747 N N . ILE A 1 95 ? 5.999 -7.329 0.223 1.00 91.06 95 ILE A N 1
ATOM 748 C CA . ILE A 1 95 ? 5.509 -7.095 -1.140 1.00 91.06 95 ILE A CA 1
ATOM 749 C C . ILE A 1 95 ? 5.182 -8.440 -1.792 1.00 91.06 95 ILE A C 1
ATOM 751 O O . ILE A 1 95 ? 5.991 -9.037 -2.502 1.00 91.06 95 ILE A O 1
ATOM 755 N N . THR A 1 96 ? 3.970 -8.919 -1.531 1.00 93.56 96 THR A N 1
ATOM 756 C CA . THR A 1 96 ? 3.477 -10.212 -2.012 1.00 93.56 96 THR A CA 1
ATOM 757 C C . THR A 1 96 ? 2.425 -10.022 -3.105 1.00 93.56 96 THR A C 1
ATOM 759 O O . THR A 1 96 ? 2.753 -10.032 -4.294 1.00 93.56 96 THR A O 1
ATOM 762 N N . THR A 1 97 ? 1.159 -9.891 -2.724 1.00 96.12 97 THR A N 1
ATOM 763 C CA . THR A 1 97 ? 0.021 -9.530 -3.576 1.00 96.12 97 THR A CA 1
ATOM 764 C C . THR A 1 97 ? -0.493 -8.160 -3.136 1.00 96.12 97 THR A C 1
ATOM 766 O O . THR A 1 97 ? -0.101 -7.650 -2.083 1.00 96.12 97 THR A O 1
ATOM 769 N N . VAL A 1 98 ? -1.390 -7.544 -3.911 1.00 96.44 98 VAL A N 1
ATOM 770 C CA . VAL A 1 98 ? -2.051 -6.305 -3.460 1.00 96.44 98 VAL A CA 1
ATOM 771 C C . VAL A 1 98 ? -2.835 -6.568 -2.179 1.00 96.44 98 VAL A C 1
ATOM 773 O O . VAL A 1 98 ? -2.773 -5.759 -1.256 1.00 96.44 98 VAL A O 1
ATOM 776 N N . ARG A 1 99 ? -3.552 -7.699 -2.113 1.00 95.94 99 ARG A N 1
ATOM 777 C CA . ARG A 1 99 ? -4.292 -8.095 -0.912 1.00 95.94 99 ARG A CA 1
ATOM 778 C C . ARG A 1 99 ? -3.362 -8.277 0.284 1.00 95.94 99 ARG A C 1
ATOM 780 O O . ARG A 1 99 ? -3.584 -7.639 1.300 1.00 95.94 99 ARG A O 1
ATOM 787 N N . GLY A 1 100 ? -2.298 -9.066 0.141 1.00 95.50 100 GLY A N 1
ATOM 788 C CA . GLY A 1 100 ? -1.378 -9.351 1.243 1.00 95.50 100 GLY A CA 1
ATOM 789 C C . GLY A 1 100 ? -0.701 -8.093 1.788 1.00 95.50 100 GLY A C 1
ATOM 790 O O . GLY A 1 100 ? -0.591 -7.924 2.999 1.00 95.50 100 GLY A O 1
ATOM 791 N N . LEU A 1 101 ? -0.315 -7.163 0.908 1.00 95.38 101 LEU A N 1
ATOM 792 C CA . LEU A 1 101 ? 0.240 -5.880 1.337 1.00 95.38 101 LEU A CA 1
ATOM 793 C C . LEU A 1 101 ? -0.813 -4.994 2.026 1.00 95.38 101 LEU A C 1
ATOM 795 O O . LEU A 1 101 ? -0.501 -4.338 3.017 1.00 95.38 101 LEU A O 1
ATOM 799 N N . ALA A 1 102 ? -2.056 -4.978 1.540 1.00 95.50 102 ALA A N 1
ATOM 800 C CA . ALA A 1 102 ? -3.146 -4.244 2.182 1.00 95.50 102 ALA A CA 1
ATOM 801 C C . ALA A 1 102 ? -3.491 -4.804 3.572 1.00 95.50 102 ALA A C 1
ATOM 803 O O . ALA A 1 102 ? -3.680 -4.026 4.504 1.00 95.50 102 ALA A O 1
ATOM 804 N N . ASP A 1 103 ? -3.504 -6.127 3.727 1.00 94.31 103 ASP A N 1
ATOM 805 C CA . ASP A 1 103 ? -3.749 -6.794 5.009 1.00 94.31 103 ASP A CA 1
ATOM 806 C C . ASP A 1 103 ? -2.623 -6.493 6.011 1.00 94.31 103 ASP A C 1
ATOM 808 O O . ASP A 1 103 ? -2.884 -6.185 7.174 1.00 94.31 103 ASP A O 1
ATOM 812 N N . HIS A 1 104 ? -1.365 -6.489 5.553 1.00 93.75 104 HIS A N 1
ATOM 813 C CA . HIS A 1 104 ? -0.228 -6.073 6.377 1.00 93.75 104 HIS A CA 1
ATOM 814 C C . HIS A 1 104 ? -0.359 -4.615 6.843 1.00 93.75 104 HIS A C 1
ATOM 816 O O . HIS A 1 104 ? -0.143 -4.312 8.015 1.00 93.75 104 HIS A O 1
ATOM 822 N N . LEU A 1 105 ? -0.743 -3.704 5.943 1.00 94.44 105 LEU A N 1
ATOM 823 C CA . LEU A 1 105 ? -0.990 -2.305 6.295 1.00 94.44 105 LEU A CA 1
ATOM 824 C C . LEU A 1 105 ? -2.133 -2.164 7.300 1.00 94.44 105 LEU A C 1
ATOM 826 O O . LEU A 1 105 ? -2.017 -1.379 8.237 1.00 94.44 105 LEU A O 1
ATOM 830 N N . PHE A 1 106 ? -3.215 -2.925 7.125 1.00 94.25 106 PHE A N 1
ATOM 831 C CA . PHE A 1 106 ? -4.342 -2.926 8.051 1.00 94.25 106 PHE A CA 1
ATOM 832 C C . PHE A 1 106 ? -3.897 -3.350 9.451 1.00 94.25 106 PHE A C 1
ATOM 834 O O . PHE A 1 106 ? -4.151 -2.622 10.406 1.00 94.25 106 PHE A O 1
ATOM 841 N N . ALA A 1 107 ? -3.150 -4.452 9.565 1.00 92.19 107 ALA A N 1
ATOM 842 C CA . ALA A 1 107 ? -2.628 -4.937 10.843 1.00 92.19 107 ALA A CA 1
ATOM 843 C C . ALA A 1 107 ? -1.729 -3.912 11.564 1.00 92.19 107 ALA A C 1
ATOM 845 O O . ALA A 1 107 ? -1.673 -3.902 12.787 1.00 92.19 107 ALA A O 1
ATOM 846 N N . GLN A 1 108 ? -1.044 -3.042 10.815 1.00 91.62 108 GLN A N 1
ATOM 847 C CA . GLN A 1 108 ? -0.145 -2.015 11.359 1.00 91.62 108 GLN A CA 1
ATOM 848 C C . GLN A 1 108 ? -0.854 -0.692 11.696 1.00 91.62 108 GLN A C 1
ATOM 850 O O . GLN A 1 108 ? -0.354 0.086 12.506 1.00 91.62 108 GLN A O 1
ATOM 855 N N . LEU A 1 109 ? -1.976 -0.393 11.032 1.00 90.44 109 LEU A N 1
ATOM 856 C CA . LEU A 1 109 ? -2.696 0.883 11.143 1.00 90.44 109 LEU A CA 1
ATOM 857 C C . LEU A 1 109 ? -3.945 0.808 12.021 1.00 90.44 109 LEU A C 1
ATOM 859 O O . LEU A 1 109 ? -4.402 1.849 12.514 1.00 90.44 109 LEU A O 1
ATOM 863 N N . ALA A 1 110 ? -4.548 -0.375 12.130 1.00 86.88 110 ALA A N 1
ATOM 864 C CA . ALA A 1 110 ? -5.725 -0.590 12.948 1.00 86.88 110 ALA A CA 1
ATOM 865 C C . ALA A 1 110 ? -5.359 -0.403 14.432 1.00 86.88 110 ALA A C 1
ATOM 867 O O . ALA A 1 110 ? -4.284 -0.826 14.860 1.00 86.88 110 ALA A O 1
ATOM 868 N N . PRO A 1 111 ? -6.225 0.243 15.230 1.00 75.50 111 PRO A N 1
ATOM 869 C CA . PRO A 1 111 ? -6.006 0.356 16.668 1.00 75.50 111 PRO A CA 1
ATOM 870 C C . PRO A 1 111 ? -5.916 -1.042 17.303 1.00 75.50 111 PRO A C 1
ATOM 872 O O . PRO A 1 111 ? -6.653 -1.942 16.901 1.00 75.50 111 PRO A O 1
ATOM 875 N N . GLU A 1 112 ? -5.047 -1.230 18.307 1.00 62.97 112 GLU A N 1
ATOM 876 C CA . GLU A 1 112 ? -4.795 -2.549 18.930 1.00 62.97 112 GLU A CA 1
ATOM 877 C C . GLU A 1 112 ? -6.074 -3.253 19.433 1.00 62.97 112 GLU A C 1
ATOM 879 O O . GLU A 1 112 ? -6.151 -4.479 19.413 1.00 62.97 112 GLU A O 1
ATOM 884 N N . GLU A 1 113 ? -7.121 -2.501 19.787 1.00 52.81 113 GLU A N 1
ATOM 885 C CA . GLU A 1 113 ? -8.426 -3.040 20.205 1.00 52.81 113 GLU A CA 1
ATOM 886 C C . GLU A 1 113 ? -9.152 -3.821 19.083 1.00 52.81 113 GLU A C 1
ATOM 888 O O . GLU A 1 113 ? -9.881 -4.782 19.339 1.00 52.81 113 GLU A O 1
ATOM 893 N N . ALA A 1 114 ? -8.906 -3.457 17.820 1.00 53.59 114 ALA A N 1
ATOM 894 C CA . ALA A 1 114 ? -9.417 -4.166 16.648 1.00 53.59 114 ALA A CA 1
ATOM 895 C C . ALA A 1 114 ? -8.584 -5.420 16.319 1.00 53.59 114 ALA A C 1
ATOM 897 O O . ALA A 1 114 ? -9.139 -6.422 15.873 1.00 53.59 114 ALA A O 1
ATOM 898 N N . ALA A 1 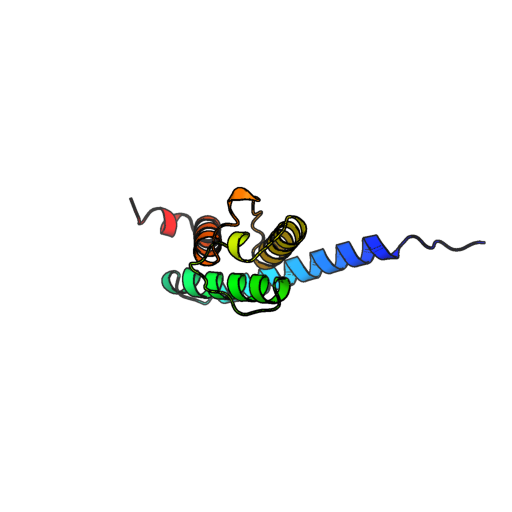115 ? -7.272 -5.393 16.589 1.00 49.59 115 ALA A N 1
ATOM 899 C CA . ALA A 1 115 ? -6.383 -6.546 16.416 1.00 49.59 115 ALA A CA 1
ATOM 900 C C . ALA A 1 115 ? -6.623 -7.637 17.481 1.00 49.59 115 ALA A C 1
ATOM 902 O O . ALA A 1 115 ? -6.478 -8.825 17.193 1.00 49.59 115 ALA A O 1
ATOM 903 N N . ALA A 1 116 ? -7.051 -7.249 18.688 1.00 47.94 116 ALA A N 1
ATOM 904 C CA . ALA A 1 116 ? -7.343 -8.159 19.798 1.00 47.94 116 ALA A CA 1
ATOM 905 C C . ALA A 1 116 ? -8.697 -8.893 19.689 1.00 47.94 116 ALA A C 1
ATOM 907 O O . ALA A 1 116 ? -8.906 -9.887 20.378 1.00 47.94 116 ALA A O 1
ATOM 908 N N . SER A 1 117 ? -9.610 -8.457 18.812 1.00 43.12 117 SER A N 1
ATOM 909 C CA . SER A 1 117 ? -10.944 -9.073 18.656 1.00 43.12 117 SER A CA 1
ATOM 910 C C . SER A 1 117 ? -10.964 -10.324 17.756 1.00 43.12 117 SER A C 1
ATOM 912 O O . SER A 1 117 ? -12.031 -10.767 17.341 1.00 43.12 117 SER A O 1
ATOM 914 N N . SER A 1 118 ? -9.800 -10.897 17.426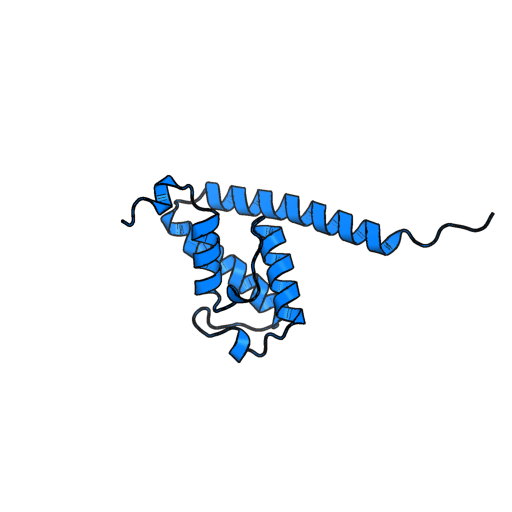 1.00 50.72 118 SER A N 1
ATOM 915 C CA . SER A 1 118 ? -9.670 -12.124 16.616 1.00 50.72 118 SER A CA 1
ATOM 916 C C . SER A 1 118 ? -8.864 -13.246 17.298 1.00 50.72 118 SER A C 1
ATOM 918 O O . SER A 1 118 ? -8.319 -14.101 16.599 1.00 50.72 118 SER A O 1
ATOM 920 N N . GLN A 1 119 ? -8.788 -13.267 18.637 1.00 42.00 119 GLN A N 1
ATOM 921 C CA . GLN A 1 119 ? -8.256 -14.409 19.402 1.00 42.00 119 GLN A CA 1
ATOM 922 C C . GLN A 1 119 ? -9.335 -15.188 20.150 1.00 42.00 119 GLN A C 1
ATOM 924 O O . GLN A 1 119 ? -10.269 -14.553 20.686 1.00 42.00 119 GLN A O 1
#

InterPro domains:
  IPR009081 Phosphopantetheine binding ACP domain [PF00550] (43-105)
  IPR009081 Phosphopantetheine binding ACP domain [PS50075] (37-117)
  IPR020806 Polyketide synthase-like, phosphopantetheine-binding domain [SM00823] (41-109)
  IPR036736 ACP-like superfamily [G3DSA:1.10.1200.10] (36-115)
  IPR036736 ACP-like superfamily [SSF47336] (35-115)